Protein AF-A0A554JHT5-F1 (afdb_monomer)

Nearest PDB structures (foldseek):
  5zfr-assembly1_B-2  TM=7.987E-01  e=1.659E-04  Geobacter sulfurreducens PCA
  5tsg-assembly1_D-2  TM=7.997E-01  e=1.878E-04  Geobacter metallireducens GS-15
  5tsh-assembly1_E  TM=7.769E-01  e=4.751E-04  Geobacter metallireducens GS-15
  5tsh-assembly1_A  TM=7.627E-01  e=6.474E-04  Geobacter metallireducens GS-15
  5tsh-assembly1_B  TM=7.595E-01  e=1.062E-03  Geobacter metallireducens GS-15

Sequence (124 aa):
MLCAQCKIPVKERPALDFLAHELRTLPSSIPVPKMKDWTVFRARTDGCAACYQMGYKGRIGIFEIILVDDAIEALILRRPSELAVKKAAREQEQITMHEDGLLKIIAGTTDREELERVVGTFKK

Solvent-accessible surface area (backbone atoms only — not comparable to full-atom values): 7428 Å² total; per-residue (Å²): 47,44,19,90,89,51,50,38,77,64,80,58,64,79,83,45,50,62,56,70,60,60,61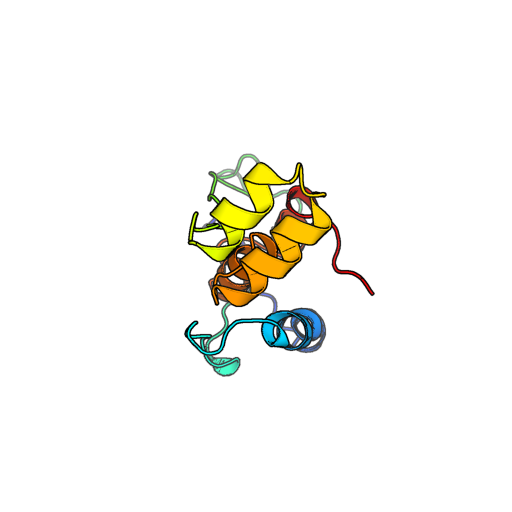,67,76,56,42,89,88,58,91,72,79,58,78,92,73,51,45,39,32,36,64,26,84,68,31,39,82,94,30,72,38,63,13,38,46,72,81,72,90,64,57,58,70,74,76,86,43,75,69,51,53,62,38,58,81,67,71,60,52,72,69,56,54,53,55,58,44,56,74,68,61,47,57,44,42,62,56,43,39,51,55,34,21,41,68,41,44,34,30,69,68,63,44,32,74,75,74,48,71,84,84,127

Radius of gyration: 17.08 Å; Cα contacts (8 Å, |Δi|>4): 153; chains: 1; bounding box: 42×25×49 Å

pLDDT: mean 90.2, std 8.04, range [43.75, 97.75]

Secondary structure (DSSP, 8-state):
-B-TTT-EE---GGGGHHHHHHGGGS-TTS-PPPGGG---EEPPTT--GGGTTSSB-S-----------HHHHHHHTT---HHHHHHHHHTTTPPPHHHHHHHHHHTTSS-HHHHHHHH-PPP-

Mean predicted aligned error: 4.71 Å

Foldseek 3Di:
DFDPVAWAWDPDVVVCVVLVVVLVLAQPPDDDPDPVQFTATAFDQLHDPVCNRPRDDDDDDQDWDQDCDPLVVVQVVVVHDPVSSVVVSSVVSTDDSLNSVSSCRSVHNHHDVVSCVPVNDDDD

Structure (mmCIF, N/CA/C/O backbone):
data_AF-A0A554JHT5-F1
#
_entry.id   AF-A0A554JHT5-F1
#
loop_
_atom_site.group_PDB
_atom_site.id
_atom_site.type_symbol
_atom_site.label_atom_id
_atom_site.label_alt_id
_atom_site.label_comp_id
_atom_site.label_asym_id
_atom_site.label_entity_id
_atom_site.label_seq_id
_atom_site.pdbx_PDB_ins_code
_atom_site.Cartn_x
_atom_site.Cartn_y
_atom_site.Cartn_z
_atom_site.occupancy
_atom_site.B_iso_or_equiv
_atom_site.auth_seq_id
_atom_site.auth_comp_id
_atom_site.auth_asym_id
_atom_site.auth_atom_id
_atom_site.pdbx_PDB_model_num
ATOM 1 N N . MET A 1 1 ? -2.625 2.222 -11.681 1.00 95.06 1 MET A N 1
ATOM 2 C CA . MET A 1 1 ? -1.572 1.176 -11.689 1.00 95.06 1 MET A CA 1
ATOM 3 C C . MET A 1 1 ? -0.458 1.600 -12.616 1.00 95.06 1 MET A C 1
ATOM 5 O O . MET A 1 1 ? -0.744 2.225 -13.635 1.00 95.06 1 MET A O 1
ATOM 9 N N . LEU A 1 2 ? 0.785 1.254 -12.290 1.00 97.25 2 LEU A N 1
ATOM 10 C CA . LEU A 1 2 ? 1.935 1.522 -13.152 1.00 97.25 2 LEU A CA 1
ATOM 11 C C . LEU A 1 2 ? 1.767 0.869 -14.526 1.00 97.25 2 LEU A C 1
ATOM 13 O O . LEU A 1 2 ? 1.268 -0.252 -14.646 1.00 97.25 2 LEU A O 1
ATOM 17 N N . CYS A 1 3 ? 2.205 1.557 -15.579 1.00 97.38 3 CYS A N 1
ATOM 18 C CA . CYS A 1 3 ? 2.184 0.991 -16.920 1.00 97.38 3 CYS A CA 1
ATOM 19 C C . CYS A 1 3 ? 3.151 -0.199 -17.024 1.00 97.38 3 CYS A C 1
ATOM 21 O O . CYS A 1 3 ? 4.362 -0.049 -16.858 1.00 97.38 3 CYS A O 1
ATOM 23 N N . ALA A 1 4 ? 2.628 -1.373 -17.384 1.00 96.19 4 ALA A N 1
ATOM 24 C CA . ALA A 1 4 ? 3.423 -2.593 -17.528 1.00 96.19 4 ALA A CA 1
ATOM 25 C C . ALA A 1 4 ? 4.535 -2.490 -18.591 1.00 96.19 4 ALA A C 1
ATOM 27 O O . ALA A 1 4 ? 5.533 -3.192 -18.483 1.00 96.19 4 ALA A O 1
ATOM 28 N N . GLN A 1 5 ? 4.380 -1.617 -19.595 1.00 96.88 5 GLN A N 1
ATOM 29 C CA . GLN A 1 5 ? 5.343 -1.475 -20.693 1.00 96.88 5 GLN A CA 1
A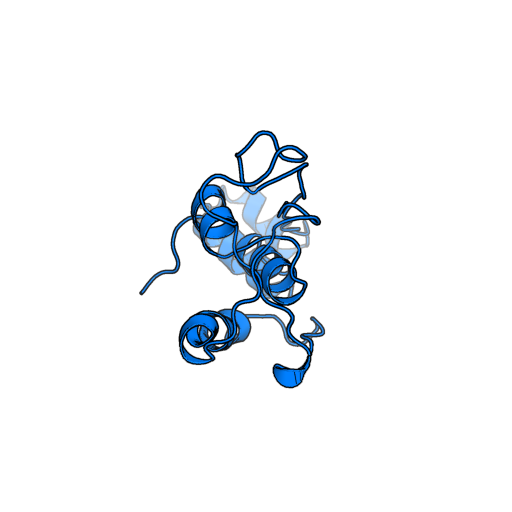TOM 30 C C . GLN A 1 5 ? 6.480 -0.491 -20.412 1.00 96.88 5 GLN A C 1
ATOM 32 O O . GLN A 1 5 ? 7.511 -0.561 -21.073 1.00 96.88 5 GLN A O 1
ATOM 37 N N . CYS A 1 6 ? 6.298 0.453 -19.484 1.00 97.06 6 CYS A N 1
ATOM 38 C CA . CYS A 1 6 ? 7.264 1.537 -19.303 1.00 97.06 6 CYS A CA 1
ATOM 39 C C . CYS A 1 6 ? 7.628 1.846 -17.850 1.00 97.06 6 CYS A C 1
ATOM 41 O O . CYS A 1 6 ? 8.369 2.798 -17.627 1.00 97.06 6 CYS A O 1
ATOM 43 N N . LYS A 1 7 ? 7.129 1.090 -16.865 1.00 96.94 7 LYS A N 1
ATOM 44 C CA . LYS A 1 7 ? 7.533 1.249 -15.461 1.00 96.94 7 LYS A CA 1
ATOM 45 C C . LYS A 1 7 ? 9.051 1.108 -15.295 1.00 96.94 7 LYS A C 1
ATOM 47 O O . LYS A 1 7 ? 9.669 0.247 -15.920 1.00 96.94 7 LYS A O 1
ATOM 52 N N . ILE A 1 8 ? 9.648 1.944 -14.449 1.00 95.81 8 ILE A N 1
ATOM 53 C CA . ILE A 1 8 ? 11.103 2.002 -14.248 1.00 95.81 8 ILE A CA 1
ATOM 54 C C . ILE A 1 8 ? 11.449 1.333 -12.916 1.00 95.81 8 ILE A C 1
ATOM 56 O O . ILE A 1 8 ? 10.882 1.730 -11.898 1.00 95.81 8 ILE A O 1
ATOM 60 N N . PRO A 1 9 ? 12.358 0.341 -12.882 1.00 94.31 9 PRO A N 1
ATOM 61 C CA . PRO A 1 9 ? 12.764 -0.290 -11.631 1.00 94.31 9 PRO A CA 1
ATOM 62 C C . PRO A 1 9 ? 13.559 0.689 -10.760 1.00 94.31 9 PRO A C 1
ATOM 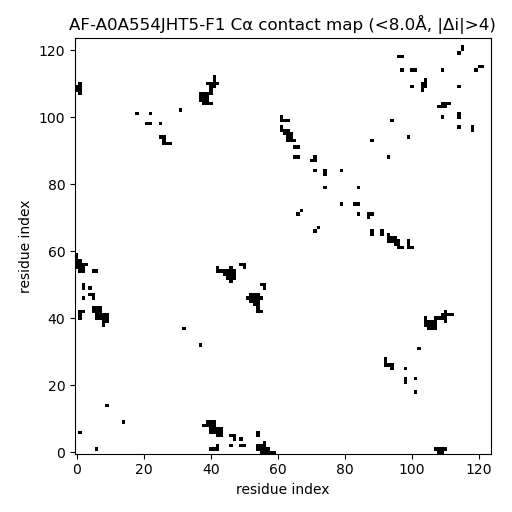64 O O . PRO A 1 9 ? 14.476 1.361 -11.243 1.00 94.31 9 PRO A O 1
ATOM 67 N N . VAL A 1 10 ? 13.238 0.740 -9.469 1.00 92.00 10 VAL A N 1
ATOM 68 C CA . VAL A 1 10 ? 13.994 1.522 -8.484 1.00 92.00 10 VAL A CA 1
ATOM 69 C C . VAL A 1 10 ? 15.140 0.660 -7.959 1.00 92.00 10 VAL A C 1
ATOM 71 O O . VAL A 1 10 ? 14.915 -0.329 -7.269 1.00 92.00 10 VAL A O 1
ATOM 74 N N . LYS A 1 11 ? 16.379 1.004 -8.334 1.00 81.00 11 LYS A N 1
ATOM 75 C CA . LYS A 1 11 ? 17.586 0.227 -7.983 1.00 81.00 11 LYS A CA 1
ATOM 76 C C . LYS A 1 11 ? 18.274 0.704 -6.704 1.00 81.00 11 LYS A C 1
ATOM 78 O O . LYS A 1 11 ? 19.011 -0.054 -6.078 1.00 81.00 11 LYS A O 1
ATOM 83 N N . GLU A 1 12 ? 18.081 1.966 -6.344 1.00 76.88 12 GLU A N 1
ATOM 84 C CA . GLU A 1 12 ? 18.765 2.588 -5.216 1.00 76.88 12 GLU A CA 1
ATOM 85 C C . GLU A 1 12 ? 18.092 2.188 -3.905 1.00 76.88 12 GLU A C 1
ATOM 87 O O . GLU A 1 12 ? 16.949 2.557 -3.650 1.00 76.88 12 GLU A O 1
ATOM 92 N N . ARG A 1 13 ? 18.817 1.445 -3.058 1.00 69.50 13 ARG A N 1
ATOM 93 C CA . ARG A 1 13 ? 18.317 1.022 -1.740 1.00 69.50 13 ARG A CA 1
ATOM 94 C C . ARG A 1 13 ? 17.893 2.192 -0.843 1.00 69.50 13 ARG A C 1
ATOM 96 O O . ARG A 1 13 ? 16.824 2.058 -0.261 1.00 69.50 13 ARG A O 1
ATOM 103 N N . PRO A 1 14 ? 18.611 3.336 -0.792 1.00 71.56 14 PRO A N 1
ATOM 104 C CA . PRO A 1 14 ? 18.175 4.476 0.018 1.00 71.56 14 PRO A CA 1
ATOM 105 C C . PRO A 1 14 ? 16.781 4.997 -0.355 1.00 71.56 14 PRO A C 1
ATOM 107 O O . PRO A 1 14 ? 16.021 5.450 0.494 1.00 71.56 14 PRO A O 1
ATOM 110 N N . ALA A 1 15 ? 16.394 4.875 -1.629 1.00 71.31 15 ALA A N 1
ATOM 111 C CA . ALA A 1 15 ? 15.065 5.270 -2.089 1.00 71.31 15 ALA A CA 1
ATOM 112 C C . ALA A 1 15 ? 13.945 4.345 -1.571 1.00 71.31 15 ALA A C 1
ATOM 114 O O . ALA A 1 15 ? 12.771 4.678 -1.720 1.00 71.31 15 ALA A O 1
ATOM 115 N N . LEU A 1 16 ? 14.292 3.203 -0.967 1.00 78.50 16 LEU A N 1
ATOM 116 C CA . LEU A 1 16 ? 13.375 2.216 -0.396 1.00 78.50 16 LEU A CA 1
ATOM 117 C C . LEU A 1 16 ? 13.351 2.238 1.139 1.00 78.50 16 LEU A C 1
ATOM 119 O O . LEU A 1 16 ? 12.535 1.535 1.730 1.00 78.50 16 LEU A O 1
ATOM 123 N N . ASP A 1 17 ? 14.194 3.046 1.792 1.00 79.88 17 ASP A N 1
ATOM 124 C CA . ASP A 1 17 ? 14.313 3.075 3.259 1.00 79.88 17 ASP A CA 1
ATOM 125 C C . ASP A 1 17 ? 12.983 3.423 3.947 1.00 79.88 17 ASP A C 1
ATOM 127 O O . ASP A 1 17 ? 12.682 2.910 5.027 1.00 79.88 17 ASP A O 1
ATOM 131 N N . PHE A 1 18 ? 12.141 4.228 3.286 1.00 82.06 18 PHE A N 1
ATOM 132 C CA . PHE A 1 18 ? 10.803 4.559 3.781 1.00 82.06 18 PHE A CA 1
ATOM 133 C C . PHE A 1 18 ? 9.928 3.308 3.956 1.00 82.06 18 PHE A C 1
ATOM 135 O O . PHE A 1 18 ? 9.222 3.196 4.951 1.00 82.06 18 PHE A O 1
ATOM 142 N N . LEU A 1 19 ? 10.025 2.322 3.056 1.00 85.25 19 LEU A N 1
ATOM 143 C CA . LEU A 1 19 ? 9.251 1.081 3.157 1.00 85.25 19 LEU A CA 1
ATOM 144 C C . LEU A 1 19 ? 9.638 0.307 4.417 1.00 85.25 19 LEU A C 1
ATOM 146 O O . LEU A 1 19 ? 8.773 -0.186 5.128 1.00 85.25 19 LEU A O 1
ATOM 150 N N . ALA A 1 20 ? 10.932 0.235 4.733 1.00 81.56 20 ALA A N 1
ATOM 151 C CA . ALA A 1 20 ? 11.407 -0.460 5.927 1.00 81.56 20 ALA A CA 1
ATOM 152 C C . ALA A 1 20 ? 11.004 0.241 7.236 1.00 81.56 20 ALA A C 1
ATOM 154 O O . ALA A 1 20 ? 10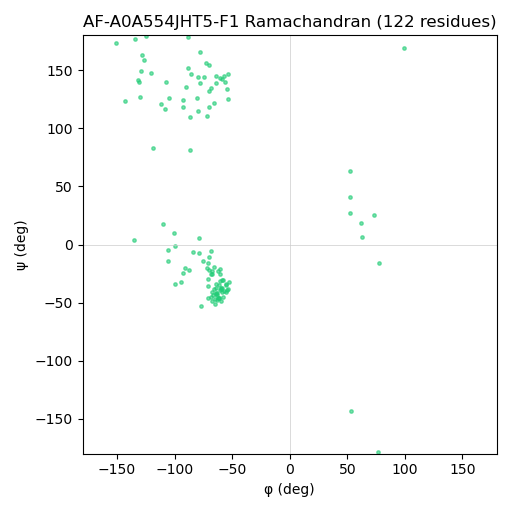.944 -0.409 8.282 1.00 81.56 20 ALA A O 1
ATOM 155 N N . HIS A 1 21 ? 10.764 1.554 7.201 1.00 83.38 21 HIS A N 1
ATOM 156 C CA . HIS A 1 21 ? 10.240 2.303 8.338 1.00 83.38 21 HIS A CA 1
ATOM 157 C C . HIS A 1 21 ? 8.738 2.067 8.514 1.00 83.38 21 HIS A C 1
ATOM 159 O O . HIS A 1 21 ? 8.300 1.653 9.584 1.00 83.38 21 HIS A O 1
ATOM 165 N N . GLU A 1 22 ? 7.974 2.270 7.445 1.00 83.75 22 GLU A N 1
ATOM 166 C CA . GLU A 1 22 ? 6.512 2.243 7.463 1.00 83.75 22 GLU A CA 1
ATOM 167 C C . GLU A 1 22 ? 5.949 0.829 7.652 1.00 83.75 22 GLU A C 1
ATOM 169 O O . GLU A 1 22 ? 4.980 0.635 8.376 1.00 83.75 22 GLU A O 1
ATOM 174 N N . LEU A 1 23 ? 6.591 -0.203 7.089 1.00 85.44 23 LEU A N 1
ATOM 175 C CA . LEU A 1 23 ? 6.141 -1.594 7.245 1.00 85.44 23 LEU A CA 1
ATOM 176 C C . LEU A 1 23 ? 6.296 -2.130 8.683 1.00 85.44 23 LEU A C 1
ATOM 178 O O . LEU A 1 23 ? 5.848 -3.238 8.961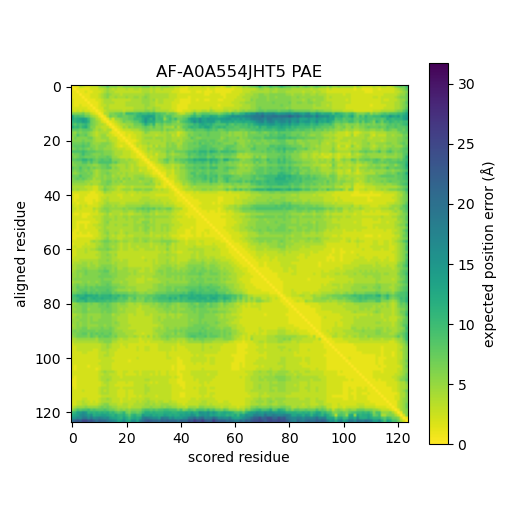 1.00 85.44 23 LEU A O 1
ATOM 182 N N . ARG A 1 24 ? 6.899 -1.374 9.613 1.00 82.62 24 ARG A N 1
ATOM 183 C CA . ARG A 1 24 ? 6.987 -1.755 11.037 1.00 82.62 24 ARG A CA 1
ATOM 184 C C . ARG A 1 24 ? 5.645 -1.682 11.756 1.00 82.62 24 ARG A C 1
ATOM 186 O O . ARG A 1 24 ? 5.509 -2.302 12.804 1.00 82.62 24 ARG A O 1
ATOM 193 N N . THR A 1 25 ? 4.691 -0.912 11.233 1.00 81.88 25 THR A N 1
ATOM 194 C CA . THR A 1 25 ? 3.359 -0.764 11.839 1.00 81.88 25 THR A CA 1
ATOM 195 C C . THR A 1 25 ? 2.402 -1.878 11.439 1.00 81.88 25 THR A C 1
ATOM 197 O O . THR A 1 25 ? 1.299 -1.946 11.977 1.00 81.88 25 THR A O 1
ATOM 200 N N . LEU A 1 26 ? 2.813 -2.750 10.511 1.00 86.38 26 LEU A N 1
ATOM 201 C CA . LEU A 1 26 ? 1.986 -3.856 10.059 1.00 86.38 26 LEU A CA 1
ATOM 202 C C . LEU A 1 26 ? 1.713 -4.857 11.193 1.00 86.38 26 LEU A C 1
ATOM 204 O O . LEU A 1 26 ? 2.634 -5.223 11.930 1.00 86.38 26 LEU A O 1
ATOM 208 N N . PRO A 1 27 ? 0.474 -5.367 11.287 1.00 85.31 27 PRO A N 1
ATOM 209 C CA . PRO A 1 27 ? 0.154 -6.502 12.141 1.00 85.31 27 PRO A CA 1
ATOM 210 C C . PRO A 1 27 ? 1.013 -7.726 11.800 1.00 85.31 27 PRO A C 1
ATOM 212 O O . PRO A 1 27 ? 1.308 -7.995 10.633 1.00 85.31 27 PRO A O 1
ATOM 215 N N . SER A 1 28 ? 1.377 -8.514 12.817 1.00 84.12 28 SER A N 1
ATOM 216 C CA . SER A 1 28 ? 2.239 -9.701 12.649 1.00 84.12 28 SER A CA 1
ATOM 217 C C . SER A 1 28 ? 1.587 -10.813 11.817 1.00 84.12 28 SER A C 1
ATOM 219 O O . SER A 1 28 ? 2.279 -11.684 11.293 1.00 84.12 28 SER A O 1
ATOM 221 N N . SER A 1 29 ? 0.260 -10.782 11.688 1.00 85.00 29 SER A N 1
ATOM 222 C CA . SER A 1 29 ? -0.543 -11.713 10.892 1.00 85.00 29 SER A CA 1
ATOM 223 C C . SER A 1 29 ? -0.373 -11.529 9.378 1.00 85.00 29 SER A C 1
ATOM 225 O O . SER A 1 29 ? -0.722 -12.425 8.607 1.00 85.00 29 SER A O 1
ATOM 227 N N . ILE A 1 30 ? 0.182 -10.398 8.933 1.00 86.38 30 ILE A N 1
ATOM 228 C CA . ILE A 1 30 ? 0.305 -10.060 7.516 1.00 86.38 30 ILE A CA 1
ATOM 229 C C . ILE A 1 30 ? 1.667 -10.518 6.979 1.00 86.38 30 ILE A C 1
ATOM 231 O O . ILE A 1 30 ? 2.708 -10.028 7.423 1.00 86.38 30 ILE A O 1
ATOM 235 N N . PRO A 1 31 ? 1.706 -11.431 5.990 1.00 84.56 31 PRO A N 1
ATOM 236 C CA . PRO A 1 31 ? 2.962 -11.890 5.422 1.00 84.56 31 PRO A CA 1
ATOM 237 C C . PRO A 1 31 ? 3.588 -10.793 4.557 1.00 84.56 31 PRO A C 1
ATOM 239 O O . PRO A 1 31 ? 3.120 -10.494 3.458 1.00 84.56 31 PRO A O 1
ATOM 242 N N . VAL A 1 32 ? 4.694 -10.225 5.031 1.00 85.62 32 VAL A N 1
ATOM 243 C CA . VAL A 1 32 ? 5.504 -9.286 4.248 1.00 85.62 32 VAL A CA 1
ATOM 244 C C . VAL A 1 32 ? 6.610 -10.060 3.522 1.00 85.62 32 VAL A C 1
ATOM 246 O O . VAL A 1 32 ? 7.396 -10.756 4.175 1.00 85.62 32 VAL A O 1
ATOM 249 N N . PRO A 1 33 ? 6.721 -9.954 2.183 1.00 83.19 33 PRO A N 1
ATOM 250 C CA . PRO A 1 33 ? 7.844 -10.519 1.444 1.00 83.19 33 PRO A CA 1
ATOM 251 C C . PRO A 1 33 ? 9.180 -10.032 2.010 1.00 83.19 33 PRO A C 1
ATOM 253 O O . PRO A 1 33 ? 9.298 -8.887 2.451 1.00 83.19 33 PRO A O 1
ATOM 256 N N . LYS A 1 34 ? 10.220 -10.870 1.971 1.00 84.38 34 LYS A N 1
ATOM 257 C CA . LYS A 1 34 ? 11.550 -10.438 2.419 1.00 84.38 34 LYS A CA 1
ATOM 258 C C . LYS A 1 34 ? 12.045 -9.323 1.500 1.00 84.38 34 LYS A C 1
ATOM 260 O O . LYS A 1 34 ? 11.829 -9.376 0.297 1.00 84.38 34 LYS A O 1
ATOM 265 N N . MET A 1 35 ? 12.784 -8.359 2.051 1.00 79.31 35 MET A N 1
ATOM 266 C CA . MET A 1 35 ? 13.262 -7.181 1.306 1.00 79.31 35 MET A CA 1
ATOM 267 C C . MET A 1 35 ? 14.022 -7.524 0.014 1.00 79.31 35 MET A C 1
ATOM 269 O O . MET A 1 35 ? 13.937 -6.801 -0.972 1.00 79.31 35 MET A O 1
ATOM 273 N N . LYS A 1 36 ? 14.738 -8.654 -0.003 1.00 82.06 36 LYS A N 1
ATOM 274 C CA . LYS A 1 36 ? 15.439 -9.162 -1.194 1.00 82.06 36 LYS A CA 1
ATOM 275 C C . LYS A 1 36 ? 14.514 -9.507 -2.372 1.00 82.06 36 LYS A C 1
ATOM 277 O O . LYS A 1 36 ? 14.983 -9.543 -3.502 1.00 82.06 36 LYS A O 1
ATOM 282 N N . ASP A 1 37 ? 13.241 -9.770 -2.094 1.00 84.88 37 ASP A N 1
ATOM 283 C CA . ASP A 1 37 ? 12.230 -10.198 -3.059 1.00 84.88 37 ASP A CA 1
ATOM 284 C C . ASP A 1 37 ? 11.342 -9.014 -3.501 1.00 84.88 37 ASP A C 1
ATOM 286 O O . ASP A 1 37 ? 10.442 -9.173 -4.326 1.00 84.88 37 ASP A O 1
ATOM 290 N N . TRP A 1 38 ? 11.571 -7.809 -2.961 1.00 88.62 38 TRP A N 1
ATOM 291 C CA . TRP A 1 38 ? 10.799 -6.620 -3.317 1.00 88.62 38 TRP A CA 1
ATOM 292 C C . TRP A 1 38 ? 11.116 -6.171 -4.737 1.00 88.62 38 TRP A C 1
ATOM 294 O O . TRP A 1 38 ? 12.276 -6.001 -5.112 1.00 88.62 38 TRP A O 1
ATOM 304 N N . THR A 1 39 ? 10.067 -5.912 -5.515 1.00 86.81 39 THR A N 1
ATOM 305 C CA . THR A 1 39 ? 10.199 -5.415 -6.884 1.00 86.81 39 THR A CA 1
ATOM 306 C C . THR A 1 39 ? 9.523 -4.055 -6.993 1.00 86.81 39 THR A C 1
ATOM 308 O O . THR A 1 39 ? 8.370 -3.941 -7.400 1.00 86.81 39 THR A O 1
ATOM 311 N N . VAL A 1 40 ? 10.252 -3.010 -6.605 1.00 93.50 40 VAL A N 1
ATOM 312 C CA . VAL A 1 40 ? 9.727 -1.641 -6.561 1.00 93.50 40 VAL A CA 1
ATOM 313 C C . VAL A 1 40 ? 9.967 -0.934 -7.889 1.00 93.50 40 VAL A C 1
ATOM 315 O O . VAL A 1 40 ? 11.057 -0.978 -8.466 1.00 93.50 40 VAL A O 1
ATOM 318 N N . PHE A 1 41 ? 8.936 -0.248 -8.365 1.00 95.44 41 PHE A N 1
ATOM 319 C CA . PHE A 1 41 ? 8.976 0.531 -9.592 1.00 95.44 41 PHE A CA 1
ATOM 320 C C . PHE A 1 41 ? 8.466 1.945 -9.339 1.00 95.44 41 PHE A C 1
ATOM 322 O O . PHE A 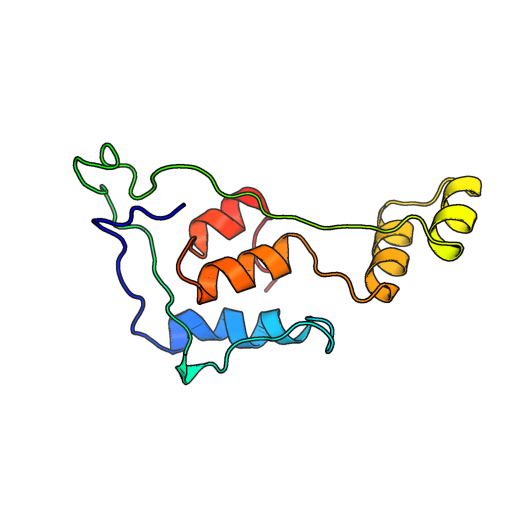1 41 ? 7.781 2.207 -8.354 1.00 95.44 41 PHE A O 1
ATOM 329 N N . ARG A 1 42 ? 8.781 2.836 -10.273 1.00 95.56 42 ARG A N 1
ATOM 330 C CA . ARG A 1 42 ? 8.201 4.172 -10.385 1.00 95.56 42 ARG A CA 1
ATOM 331 C C . ARG A 1 42 ? 7.637 4.396 -11.779 1.00 95.56 42 ARG A C 1
ATOM 333 O O . ARG A 1 42 ? 8.058 3.733 -12.741 1.00 95.56 42 ARG A O 1
ATOM 340 N N . ALA A 1 43 ? 6.721 5.344 -11.903 1.00 96.69 43 ALA A N 1
ATOM 341 C CA . ALA A 1 43 ? 6.252 5.796 -13.197 1.00 96.69 43 ALA A CA 1
ATOM 342 C C . ALA A 1 43 ? 7.408 6.384 -14.024 1.00 96.69 43 ALA A C 1
ATOM 344 O O . ALA A 1 43 ? 8.339 7.021 -13.517 1.00 96.69 43 ALA A O 1
ATOM 345 N N . ARG A 1 44 ? 7.360 6.135 -15.334 1.00 96.75 44 ARG A N 1
ATOM 346 C CA . ARG A 1 44 ? 8.228 6.813 -16.296 1.00 96.75 44 ARG A CA 1
ATOM 347 C C . ARG A 1 44 ? 7.642 8.186 -16.594 1.00 96.75 44 ARG A C 1
ATOM 349 O O . ARG A 1 44 ? 6.494 8.260 -17.025 1.00 96.75 44 ARG A O 1
ATOM 356 N N . THR A 1 45 ? 8.456 9.225 -16.434 1.00 94.62 45 THR A N 1
ATOM 357 C CA . THR A 1 45 ? 8.155 10.585 -16.898 1.00 94.62 45 THR A CA 1
ATOM 358 C C . THR A 1 45 ? 7.817 10.557 -18.388 1.00 94.62 45 THR A C 1
ATOM 360 O O . THR A 1 45 ? 8.494 9.869 -19.154 1.00 94.62 45 THR A O 1
ATOM 363 N N . ASP A 1 46 ? 6.737 11.238 -18.766 1.00 95.25 46 ASP A N 1
ATOM 364 C CA . ASP A 1 46 ? 6.149 11.248 -20.114 1.00 95.25 46 ASP A CA 1
ATOM 365 C C . ASP A 1 46 ? 5.633 9.893 -20.618 1.00 95.25 46 ASP A C 1
ATOM 367 O O . ASP A 1 46 ? 5.224 9.789 -21.763 1.00 95.25 46 ASP A O 1
ATOM 371 N N . GLY A 1 47 ? 5.625 8.838 -19.798 1.00 96.31 47 GLY A N 1
ATOM 372 C CA . GLY A 1 47 ? 5.024 7.546 -20.126 1.00 96.31 47 GLY A CA 1
ATOM 373 C C . GLY A 1 47 ? 5.489 6.895 -21.441 1.00 96.31 47 GLY A C 1
ATOM 374 O O . GLY A 1 47 ? 6.672 6.859 -21.785 1.00 96.31 47 GLY A O 1
ATOM 375 N N . CYS A 1 48 ? 4.545 6.235 -22.116 1.00 97.69 48 CYS A N 1
ATOM 376 C CA . CYS A 1 48 ? 4.701 5.644 -23.444 1.00 97.69 48 CYS A CA 1
ATOM 377 C C . CYS A 1 48 ? 3.350 5.641 -24.182 1.00 97.69 48 CYS A C 1
ATOM 379 O O . CYS A 1 48 ? 2.301 5.899 -23.583 1.00 97.69 48 CYS A O 1
ATOM 381 N N . ALA A 1 49 ? 3.346 5.259 -25.462 1.00 97.75 49 ALA A N 1
ATOM 382 C CA . ALA A 1 49 ? 2.129 5.205 -26.278 1.00 97.75 49 ALA A CA 1
ATOM 383 C C . ALA A 1 49 ? 1.011 4.344 -25.657 1.00 97.75 49 ALA A C 1
ATOM 385 O O . ALA A 1 49 ? -0.154 4.730 -25.679 1.00 97.75 49 ALA A O 1
ATOM 386 N N . ALA A 1 50 ? 1.341 3.207 -25.035 1.00 97.19 50 ALA A N 1
ATOM 387 C CA . ALA A 1 50 ? 0.324 2.318 -24.473 1.00 97.19 50 ALA A CA 1
ATOM 388 C C . ALA A 1 50 ? -0.367 2.853 -23.217 1.00 97.19 50 ALA A C 1
ATOM 390 O O . ALA A 1 50 ? -1.444 2.354 -22.877 1.00 97.19 50 ALA A O 1
ATOM 391 N N . CYS A 1 51 ? 0.245 3.815 -22.524 1.00 97.31 51 CYS A N 1
ATOM 392 C CA . CYS A 1 51 ? -0.353 4.526 -21.398 1.00 97.31 51 CYS A CA 1
ATOM 393 C C . CYS A 1 51 ? -0.675 5.986 -21.728 1.00 97.31 51 CYS A C 1
ATOM 395 O O . CYS A 1 51 ? -0.861 6.771 -20.806 1.00 97.31 51 CYS A O 1
ATOM 397 N N . TYR A 1 52 ? -0.734 6.355 -23.013 1.00 97.06 52 TYR A N 1
ATOM 398 C CA . TYR A 1 52 ? -1.048 7.717 -23.458 1.00 97.06 52 TYR A CA 1
ATOM 399 C C . TYR A 1 52 ? -0.160 8.781 -22.799 1.00 97.06 52 TYR A C 1
ATOM 401 O O . TYR A 1 52 ? -0.638 9.832 -22.394 1.00 97.06 52 TYR A O 1
ATOM 409 N N . GLN A 1 53 ? 1.134 8.477 -22.663 1.00 97.06 53 GLN A N 1
ATOM 410 C CA . GLN A 1 53 ? 2.129 9.348 -22.029 1.00 97.06 53 GLN A CA 1
ATOM 411 C C . GLN A 1 53 ? 1.870 9.675 -20.543 1.00 97.06 53 GLN A C 1
ATOM 413 O O . GLN A 1 53 ? 2.460 10.597 -19.995 1.00 97.06 53 GLN A O 1
ATOM 418 N N . MET A 1 54 ? 1.039 8.883 -19.851 1.00 95.75 54 MET A N 1
ATOM 419 C CA . MET A 1 54 ? 0.699 9.120 -18.438 1.00 95.75 54 MET A CA 1
ATOM 420 C C . MET A 1 54 ? 1.630 8.412 -17.445 1.00 95.75 54 MET A C 1
ATOM 422 O O . MET A 1 54 ? 1.609 8.712 -16.260 1.00 95.75 54 MET A O 1
ATOM 426 N N . GLY A 1 55 ? 2.361 7.376 -17.871 1.00 96.62 55 GLY A N 1
ATOM 427 C CA . GLY A 1 55 ? 3.143 6.507 -16.970 1.00 96.62 55 GLY A CA 1
ATOM 428 C C . GLY A 1 55 ? 2.310 5.470 -16.192 1.00 96.62 55 GLY A C 1
ATOM 429 O O . GLY A 1 55 ? 2.849 4.451 -15.753 1.00 96.62 55 GLY A O 1
ATOM 430 N N . TYR A 1 56 ? 0.986 5.644 -16.139 1.00 97.06 56 TYR A N 1
ATOM 431 C CA . TYR A 1 56 ? 0.023 4.751 -15.488 1.00 97.06 56 TYR A CA 1
ATOM 432 C C . TYR A 1 56 ? -1.013 4.209 -16.480 1.00 97.06 56 TYR A C 1
ATOM 434 O O . TYR A 1 56 ? -1.406 4.889 -17.425 1.00 97.06 56 TYR A O 1
ATOM 442 N N . LYS A 1 57 ? -1.489 2.978 -16.268 1.00 96.81 57 LYS A N 1
ATOM 443 C CA . LYS A 1 57 ? -2.578 2.379 -17.053 1.00 96.81 57 LYS A CA 1
ATOM 444 C C . LYS A 1 57 ? -3.472 1.521 -16.166 1.00 96.81 57 LYS A C 1
ATOM 446 O O . LYS A 1 57 ? -3.007 0.581 -15.530 1.00 96.81 57 LYS A O 1
ATOM 451 N N . GLY A 1 58 ? -4.768 1.824 -16.155 1.00 94.94 58 GLY A N 1
ATOM 452 C CA . GLY A 1 58 ? -5.745 1.132 -15.313 1.00 94.94 58 GLY A CA 1
ATOM 453 C C . GLY A 1 58 ? -5.702 1.565 -13.845 1.00 94.94 58 GLY A C 1
ATOM 454 O O . GLY A 1 58 ? -4.936 2.445 -13.444 1.00 94.94 58 GLY A O 1
ATOM 455 N N . ARG A 1 59 ? -6.548 0.935 -13.028 1.00 94.75 59 ARG A N 1
ATOM 456 C CA . ARG A 1 59 ? -6.776 1.277 -11.617 1.00 94.75 59 ARG A CA 1
ATOM 457 C C . ARG A 1 59 ? -6.649 0.031 -10.748 1.00 94.75 59 ARG A C 1
ATOM 459 O O . ARG A 1 59 ? -6.949 -1.064 -11.210 1.00 94.75 59 ARG A O 1
ATOM 466 N N . ILE A 1 60 ? -6.209 0.226 -9.514 1.00 94.94 60 ILE A N 1
ATOM 467 C CA . ILE A 1 60 ? -6.173 -0.787 -8.460 1.00 94.94 60 ILE A CA 1
ATOM 468 C C . ILE A 1 60 ? -6.803 -0.163 -7.222 1.00 94.94 60 ILE A C 1
ATOM 470 O O . ILE A 1 60 ? -6.602 1.025 -6.977 1.00 94.94 60 ILE A O 1
ATOM 474 N N . GLY A 1 61 ? -7.607 -0.934 -6.496 1.00 95.00 61 GLY A N 1
ATOM 475 C CA . GLY A 1 61 ? -8.153 -0.489 -5.219 1.00 95.00 61 GLY A CA 1
ATOM 476 C C . GLY A 1 61 ? -7.114 -0.644 -4.119 1.00 95.00 61 GLY A C 1
ATOM 477 O O . GLY A 1 61 ? -6.346 -1.606 -4.134 1.00 95.00 61 GLY A O 1
ATOM 478 N N . ILE A 1 62 ? -7.106 0.289 -3.178 1.00 94.88 62 ILE A N 1
ATOM 479 C CA . ILE A 1 62 ? -6.515 0.104 -1.855 1.00 94.88 62 ILE A CA 1
ATOM 480 C C . ILE A 1 62 ? -7.653 -0.007 -0.851 1.00 94.88 62 ILE A C 1
ATOM 482 O O . ILE A 1 62 ? -8.671 0.669 -1.007 1.00 94.88 62 ILE A O 1
ATOM 486 N N . PHE A 1 63 ? -7.514 -0.901 0.114 1.00 93.88 63 PHE A N 1
ATOM 487 C CA . PHE A 1 63 ? -8.607 -1.292 0.985 1.00 93.88 63 PHE A CA 1
ATOM 488 C C . PHE A 1 63 ? -8.169 -1.257 2.440 1.00 93.88 63 PHE A C 1
ATOM 490 O O . PHE A 1 63 ? -7.062 -1.652 2.791 1.00 93.88 63 PHE A O 1
ATOM 497 N N . GLU A 1 64 ? -9.090 -0.803 3.273 1.00 92.81 64 GLU A N 1
ATOM 498 C CA . GLU A 1 64 ? -9.036 -0.896 4.722 1.00 92.81 64 GLU A CA 1
ATOM 499 C C . GLU A 1 64 ? -10.371 -1.466 5.158 1.00 92.81 64 GLU A C 1
ATOM 501 O O . GLU A 1 64 ? -11.427 -0.982 4.741 1.00 92.81 64 GLU A O 1
ATOM 506 N N . ILE A 1 65 ? -10.316 -2.541 5.932 1.00 93.00 65 ILE A N 1
ATOM 507 C CA . ILE A 1 65 ? -11.501 -3.245 6.399 1.00 93.00 65 ILE A CA 1
ATOM 508 C C . ILE A 1 65 ? -11.571 -3.024 7.899 1.00 93.00 65 ILE A C 1
ATOM 510 O O . ILE A 1 65 ? -10.651 -3.386 8.623 1.00 93.00 65 ILE A O 1
ATOM 514 N N . ILE A 1 66 ? -12.671 -2.427 8.345 1.00 93.81 66 ILE A N 1
ATOM 515 C CA . ILE A 1 66 ? -12.992 -2.284 9.761 1.00 93.81 66 ILE A CA 1
ATOM 516 C C . ILE A 1 66 ? -14.142 -3.240 10.033 1.00 93.81 66 ILE A C 1
ATOM 518 O O . ILE A 1 66 ? -15.221 -3.102 9.451 1.00 93.81 66 ILE A O 1
ATOM 522 N N . LEU A 1 67 ? -13.895 -4.231 10.881 1.00 93.81 67 LEU A N 1
ATOM 523 C CA . LEU A 1 67 ? -14.926 -5.167 11.300 1.00 93.81 67 LEU A CA 1
ATOM 524 C C . LEU A 1 67 ? -15.801 -4.489 12.354 1.00 93.81 67 LEU A C 1
ATOM 526 O O . LEU A 1 67 ? -15.307 -3.776 13.226 1.00 93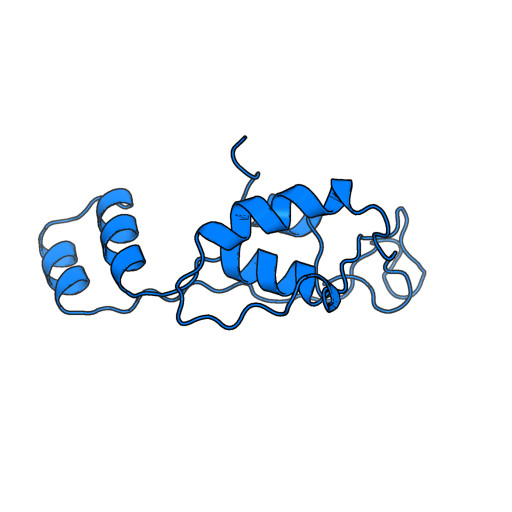.81 67 LEU A O 1
ATOM 530 N N . VAL A 1 68 ? -17.111 -4.695 12.279 1.00 93.94 68 VAL A N 1
ATOM 531 C CA . VAL A 1 68 ? -18.027 -4.254 13.337 1.00 93.94 68 VAL A CA 1
ATOM 532 C C . VAL A 1 68 ? -18.076 -5.373 14.373 1.00 93.94 68 VAL A C 1
ATOM 534 O O . VAL A 1 68 ? -18.939 -6.243 14.311 1.00 93.94 68 VAL A O 1
ATOM 537 N N . ASP A 1 69 ? -17.073 -5.400 15.244 1.00 94.56 69 ASP A N 1
ATOM 538 C CA . ASP A 1 69 ? -17.009 -6.284 16.410 1.00 94.56 69 ASP A CA 1
ATOM 539 C C . ASP A 1 69 ? -17.683 -5.638 17.635 1.00 94.56 69 ASP A C 1
ATOM 541 O O . ASP A 1 69 ? -18.136 -4.490 17.582 1.00 94.56 69 ASP A O 1
ATOM 545 N N . ASP A 1 70 ? -17.715 -6.361 18.757 1.00 94.62 70 ASP A N 1
ATOM 546 C CA . ASP A 1 70 ? -18.318 -5.896 20.012 1.00 94.62 70 ASP A CA 1
ATOM 547 C C . ASP A 1 70 ? -17.731 -4.551 20.492 1.00 94.62 70 ASP A C 1
ATOM 549 O O . ASP A 1 70 ? -18.437 -3.717 21.068 1.00 94.62 70 ASP A O 1
ATOM 553 N N . ALA A 1 71 ? -16.435 -4.309 20.249 1.00 93.31 71 ALA A N 1
ATOM 554 C CA . ALA A 1 71 ? -15.760 -3.079 20.654 1.00 93.31 71 ALA A CA 1
ATOM 555 C C . ALA A 1 71 ? -16.230 -1.879 19.818 1.00 93.31 71 ALA A C 1
ATOM 557 O O . ALA A 1 71 ? -16.554 -0.818 20.365 1.00 93.31 71 ALA A O 1
ATOM 558 N N . ILE A 1 72 ? -16.309 -2.045 18.496 1.00 94.94 72 ILE A N 1
ATOM 559 C CA . ILE A 1 72 ? -16.826 -1.028 17.579 1.00 94.94 72 ILE A CA 1
ATOM 560 C C . ILE A 1 72 ? -18.327 -0.805 17.797 1.00 94.94 72 ILE A C 1
ATOM 562 O O . ILE A 1 72 ? -18.763 0.348 17.829 1.00 94.94 72 ILE A O 1
ATOM 566 N N . GLU A 1 73 ? -19.118 -1.858 18.014 1.00 94.81 73 GLU A N 1
ATOM 567 C CA . GLU A 1 73 ? -20.554 -1.750 18.300 1.00 94.81 73 GLU A CA 1
ATOM 568 C C . GLU A 1 73 ? -20.811 -0.919 19.566 1.00 94.81 73 GLU A C 1
ATOM 570 O O . GLU A 1 73 ? -21.575 0.054 19.542 1.00 94.81 73 GLU A O 1
ATOM 575 N N . ALA A 1 74 ? -20.096 -1.219 20.656 1.00 93.88 74 ALA A N 1
ATOM 576 C CA . ALA A 1 74 ? -20.189 -0.460 21.899 1.00 93.88 74 ALA A CA 1
ATOM 577 C C . ALA A 1 74 ? -19.778 1.013 21.725 1.00 93.88 74 ALA A C 1
ATOM 579 O O . ALA A 1 74 ? -20.352 1.903 22.367 1.00 93.88 74 ALA A O 1
ATOM 580 N N . LEU A 1 75 ? -18.796 1.289 20.858 1.00 94.69 75 LEU A N 1
ATOM 581 C CA . LEU A 1 75 ? -18.376 2.649 20.529 1.00 94.69 75 LEU A CA 1
ATOM 582 C C . LEU A 1 75 ? -19.447 3.412 19.752 1.00 94.69 75 LEU A C 1
ATOM 584 O O . LEU A 1 75 ? -19.716 4.560 20.107 1.00 94.69 75 LEU A O 1
ATOM 588 N N . ILE A 1 76 ? -20.074 2.801 18.742 1.00 93.81 76 ILE A N 1
ATOM 589 C CA . ILE A 1 76 ? -21.087 3.438 17.881 1.00 93.81 76 ILE A CA 1
ATOM 590 C C . ILE A 1 76 ? -22.233 4.029 18.714 1.00 93.81 76 ILE A C 1
ATOM 592 O O . ILE A 1 76 ? -22.645 5.169 18.479 1.00 93.81 76 ILE A O 1
ATOM 596 N N . LEU A 1 77 ? -22.684 3.313 19.750 1.00 94.56 77 LEU A N 1
ATOM 597 C CA . LEU A 1 77 ? -23.756 3.761 20.651 1.00 94.56 77 LEU A CA 1
ATOM 598 C C . LEU A 1 77 ? -23.429 5.067 21.398 1.00 94.56 77 LEU A C 1
ATOM 600 O O . LEU A 1 77 ? -24.333 5.770 21.850 1.00 94.56 77 LEU A O 1
ATOM 604 N N . ARG A 1 78 ? -22.144 5.418 21.521 1.00 94.44 78 ARG A N 1
ATOM 605 C CA . ARG A 1 78 ? -21.656 6.574 22.289 1.00 94.44 78 ARG A CA 1
ATOM 606 C C . ARG A 1 78 ? -21.312 7.791 21.429 1.00 94.44 78 ARG A C 1
ATOM 608 O O . ARG A 1 78 ? -20.737 8.737 21.957 1.00 94.44 78 ARG A O 1
ATOM 615 N N . ARG A 1 79 ? -21.660 7.790 20.133 1.00 91.44 79 ARG A N 1
ATOM 616 C CA . ARG A 1 79 ? -21.290 8.845 19.160 1.00 91.44 79 ARG A CA 1
ATOM 617 C C . ARG A 1 79 ? -19.773 9.113 19.178 1.00 91.44 79 ARG A C 1
ATOM 619 O O . ARG A 1 79 ? -19.337 10.198 19.570 1.00 91.44 79 ARG A O 1
ATOM 626 N N . PRO A 1 80 ? -18.962 8.109 18.812 1.00 92.94 80 PRO A N 1
ATOM 627 C CA . PRO A 1 80 ? -17.521 8.172 18.971 1.00 92.94 80 PRO A CA 1
ATOM 628 C C . PRO A 1 80 ? -16.921 9.188 17.994 1.00 92.94 80 PRO A C 1
ATOM 630 O O . PRO A 1 80 ? -17.466 9.449 16.921 1.00 92.94 80 PRO A O 1
ATOM 633 N N . SER A 1 81 ? -15.764 9.746 18.346 1.00 95.25 81 SER A N 1
ATOM 634 C CA . SER A 1 81 ? -14.961 10.490 17.378 1.00 95.25 81 SER A CA 1
ATOM 635 C C . SER A 1 81 ? -14.307 9.531 16.381 1.00 95.25 81 SER A C 1
ATOM 637 O O . SER A 1 81 ? -14.047 8.369 16.698 1.00 95.25 81 SER A O 1
ATOM 639 N N . GLU A 1 82 ? -13.957 10.032 15.196 1.00 91.75 82 GLU A N 1
ATOM 640 C CA . GLU A 1 82 ? -13.201 9.263 14.196 1.00 91.75 82 GLU A CA 1
ATOM 641 C C . GLU A 1 82 ? -11.906 8.678 14.785 1.00 91.75 82 GLU A C 1
ATOM 643 O O . GLU A 1 82 ? -11.552 7.532 14.520 1.00 91.75 82 GLU A O 1
ATOM 648 N N . LEU A 1 83 ? -11.219 9.438 15.647 1.00 92.31 83 LEU A N 1
ATOM 649 C CA . LEU A 1 83 ? -10.003 8.981 16.317 1.00 92.31 83 LEU A CA 1
ATOM 650 C C . LEU A 1 83 ? -10.264 7.792 17.252 1.00 92.31 83 LEU A C 1
ATOM 652 O O . LEU A 1 83 ? -9.423 6.900 17.338 1.00 92.31 83 LEU A O 1
ATOM 656 N N . ALA A 1 84 ? -11.400 7.775 17.954 1.00 93.19 84 ALA A N 1
ATOM 657 C CA . ALA A 1 84 ? -11.766 6.660 18.823 1.00 93.19 84 ALA A CA 1
ATOM 658 C C . ALA A 1 84 ? -12.034 5.388 18.005 1.00 93.19 84 ALA A C 1
ATOM 660 O O . ALA A 1 84 ? -11.512 4.330 18.348 1.00 93.19 84 ALA A O 1
ATOM 661 N N . VAL A 1 85 ? -12.757 5.512 16.885 1.00 93.25 85 VAL A N 1
ATOM 662 C CA . VAL A 1 85 ? -13.010 4.394 15.960 1.00 93.25 85 VAL A CA 1
ATOM 663 C C . VAL A 1 85 ? -11.704 3.873 15.365 1.00 93.25 85 VAL A C 1
ATOM 665 O O . VAL A 1 85 ? -11.463 2.674 15.402 1.00 93.25 85 VAL A O 1
ATOM 668 N N . LYS A 1 86 ? -10.813 4.758 14.894 1.00 90.50 86 LYS A N 1
ATOM 669 C CA . LYS A 1 86 ? -9.501 4.359 14.356 1.00 90.50 86 LYS A CA 1
ATOM 670 C C . LYS A 1 86 ? -8.652 3.606 15.374 1.00 90.50 86 LYS A C 1
ATOM 672 O O . LYS A 1 86 ? -7.991 2.643 15.008 1.00 90.50 86 LYS A O 1
ATOM 677 N N . LYS A 1 87 ? -8.650 4.038 16.639 1.00 91.00 87 LYS A N 1
ATOM 678 C CA . LYS A 1 87 ? -7.904 3.346 17.698 1.00 91.00 87 LYS A CA 1
ATOM 679 C C . LYS A 1 87 ? -8.432 1.933 17.926 1.00 91.00 87 LYS A C 1
ATOM 681 O O . LYS A 1 87 ? -7.630 1.012 17.916 1.00 91.00 87 LYS A O 1
ATOM 686 N N . ALA A 1 88 ? -9.747 1.769 18.054 1.00 92.38 88 ALA A N 1
ATOM 687 C CA . ALA A 1 88 ? -10.352 0.448 18.213 1.00 92.38 88 ALA A CA 1
ATOM 688 C C . ALA A 1 88 ? -10.129 -0.441 16.977 1.00 92.38 88 ALA A C 1
ATOM 690 O O . ALA A 1 88 ? -9.721 -1.587 17.108 1.00 92.38 88 ALA A O 1
ATOM 691 N N . ALA A 1 89 ? -10.281 0.107 15.768 1.00 91.81 89 ALA A N 1
ATOM 692 C CA . ALA A 1 89 ? -10.031 -0.624 14.526 1.00 91.81 89 ALA A CA 1
ATOM 693 C C . ALA A 1 89 ? -8.578 -1.123 14.406 1.00 91.81 89 ALA A C 1
ATOM 695 O O . ALA A 1 89 ? -8.332 -2.180 13.830 1.00 91.81 89 ALA A O 1
ATOM 696 N N . ARG A 1 90 ? -7.600 -0.403 14.976 1.00 88.88 90 ARG A N 1
ATOM 697 C CA . ARG A 1 90 ? -6.202 -0.859 14.993 1.00 88.88 90 ARG A CA 1
ATOM 698 C C . ARG A 1 90 ? -5.961 -2.098 15.848 1.00 88.88 90 ARG A C 1
ATOM 700 O O . ARG A 1 90 ? -5.000 -2.812 15.579 1.00 88.88 90 ARG A O 1
ATOM 707 N N . GLU A 1 91 ? -6.818 -2.376 16.822 1.00 89.69 91 GLU A N 1
ATOM 708 C CA . GLU A 1 91 ? -6.718 -3.579 17.654 1.00 89.69 91 GLU A CA 1
ATOM 709 C C . GLU A 1 91 ? -7.189 -4.844 16.912 1.00 89.69 91 GLU A C 1
ATOM 711 O O . GLU A 1 91 ? -6.854 -5.950 17.320 1.00 89.69 91 GLU A O 1
ATOM 716 N N . GLN A 1 92 ? -7.882 -4.701 15.774 1.00 89.12 92 GLN A N 1
ATOM 717 C CA . GLN A 1 92 ? -8.426 -5.811 14.973 1.00 89.12 92 GLN A CA 1
ATOM 718 C C . GLN A 1 92 ? -7.385 -6.527 14.092 1.00 89.12 92 GLN A C 1
ATOM 720 O O . GLN A 1 92 ? -7.750 -7.352 13.250 1.00 89.12 92 GLN A O 1
ATOM 725 N N . GLU A 1 93 ? -6.104 -6.163 14.217 1.00 87.44 93 GLU A N 1
ATOM 726 C CA . GLU A 1 93 ? -4.996 -6.658 13.384 1.00 87.44 93 GLU A CA 1
ATOM 727 C C . GLU A 1 93 ? -5.248 -6.530 11.866 1.00 87.44 93 GLU A C 1
ATOM 729 O O . GLU A 1 93 ? -4.697 -7.281 11.060 1.00 87.44 93 GLU A O 1
ATOM 734 N N . GLN A 1 94 ? -6.070 -5.554 11.465 1.00 89.56 94 GLN A N 1
ATOM 735 C CA . GLN A 1 94 ? -6.318 -5.207 10.067 1.00 89.56 94 GLN A CA 1
ATOM 73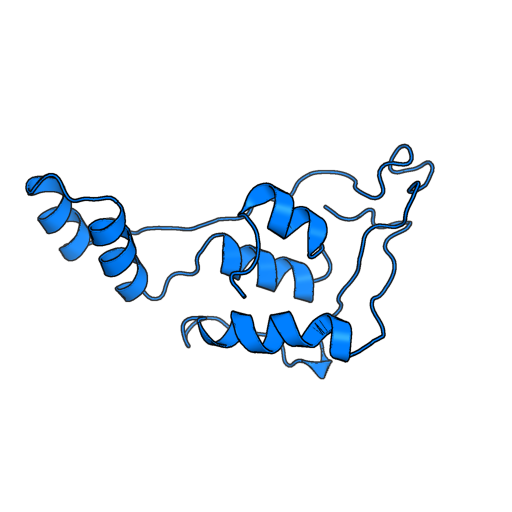6 C C . GLN A 1 94 ? -5.304 -4.172 9.572 1.00 89.56 94 GLN A C 1
ATOM 738 O O . GLN A 1 94 ? -4.787 -3.344 10.332 1.00 89.56 94 GLN A O 1
ATOM 743 N N . ILE A 1 95 ? -5.043 -4.200 8.267 1.00 92.19 95 ILE A N 1
ATOM 744 C CA . ILE A 1 95 ? -4.190 -3.209 7.608 1.00 92.19 95 ILE A CA 1
ATOM 745 C C . ILE A 1 95 ? -4.990 -1.975 7.196 1.00 92.19 95 ILE A C 1
ATOM 747 O O . ILE A 1 95 ? -6.154 -2.061 6.807 1.00 92.19 95 ILE A O 1
ATOM 751 N N . THR A 1 96 ? -4.331 -0.824 7.244 1.00 92.19 96 THR A N 1
ATOM 752 C CA . THR A 1 96 ? -4.851 0.438 6.699 1.00 92.19 96 THR A CA 1
ATOM 753 C C . THR A 1 96 ? -4.717 0.512 5.188 1.00 92.19 96 THR A C 1
ATOM 755 O O . THR A 1 96 ? -3.898 -0.183 4.585 1.00 92.19 96 THR A O 1
ATOM 758 N N . MET A 1 97 ? -5.426 1.471 4.583 1.00 93.31 97 MET A N 1
ATOM 759 C CA . MET A 1 97 ? -5.252 1.807 3.165 1.00 93.31 97 MET A CA 1
ATOM 760 C C . MET A 1 97 ? -3.795 2.159 2.834 1.00 93.31 97 MET A C 1
ATOM 762 O O . MET A 1 97 ? -3.310 1.848 1.747 1.00 93.31 97 MET A O 1
ATOM 766 N N . HIS A 1 98 ? -3.096 2.806 3.774 1.00 92.25 98 HIS A N 1
ATOM 767 C CA . HIS A 1 98 ? -1.686 3.152 3.629 1.00 92.25 98 HIS A CA 1
ATOM 768 C C . HIS A 1 98 ? -0.811 1.897 3.548 1.00 92.25 98 HIS A C 1
ATOM 770 O O . HIS A 1 98 ? -0.045 1.730 2.604 1.00 92.25 98 HIS A O 1
ATOM 776 N N . GLU A 1 99 ? -0.974 0.983 4.503 1.00 92.44 99 GLU A N 1
ATOM 777 C CA . GLU A 1 99 ? -0.232 -0.277 4.579 1.00 92.44 99 GLU A CA 1
ATOM 778 C C . GLU A 1 99 ? -0.500 -1.197 3.381 1.00 92.44 99 GLU A C 1
ATOM 780 O O . GLU A 1 99 ? 0.441 -1.722 2.787 1.00 92.44 99 GLU A O 1
ATOM 785 N N . ASP A 1 100 ? -1.756 -1.335 2.957 1.00 94.38 100 ASP A N 1
ATOM 786 C CA . ASP A 1 100 ? -2.119 -2.057 1.732 1.00 94.38 100 ASP A CA 1
ATOM 787 C C . ASP A 1 100 ? -1.481 -1.419 0.480 1.00 94.38 100 ASP A C 1
ATOM 789 O O . ASP A 1 100 ? -0.959 -2.102 -0.408 1.00 94.38 100 ASP A O 1
ATOM 793 N N . GLY A 1 101 ? -1.432 -0.086 0.437 1.00 94.38 101 GLY A N 1
ATOM 794 C CA . GLY A 1 101 ? -0.685 0.662 -0.567 1.00 94.38 101 GLY A CA 1
ATOM 795 C C . GLY A 1 101 ? 0.806 0.314 -0.592 1.00 94.38 101 GLY A C 1
ATOM 796 O O . GLY A 1 101 ? 1.362 0.076 -1.666 1.00 94.38 101 GLY A O 1
ATOM 797 N N . LEU A 1 102 ? 1.456 0.218 0.571 1.00 92.94 102 LEU A N 1
ATOM 798 C CA . LEU A 1 102 ? 2.873 -0.154 0.671 1.00 92.94 102 LEU A CA 1
ATOM 799 C C . LEU A 1 102 ? 3.129 -1.574 0.167 1.00 92.94 102 LEU A C 1
ATOM 801 O O . LEU A 1 102 ? 4.083 -1.795 -0.582 1.00 92.94 102 LEU A O 1
ATOM 805 N N . LEU A 1 103 ? 2.247 -2.519 0.506 1.00 93.00 103 LEU A N 1
ATOM 806 C CA . LEU A 1 103 ? 2.303 -3.886 -0.018 1.00 93.00 103 LEU A CA 1
ATOM 807 C C . LEU A 1 103 ? 2.202 -3.900 -1.556 1.00 93.00 103 LEU A C 1
ATOM 809 O O . LEU A 1 103 ? 2.915 -4.637 -2.239 1.00 93.00 103 LEU A O 1
ATOM 813 N N . LYS A 1 104 ? 1.381 -3.018 -2.130 1.00 94.62 104 LYS A N 1
ATOM 814 C CA . LYS A 1 104 ? 1.248 -2.846 -3.586 1.00 94.62 104 LYS A CA 1
ATOM 815 C C . LYS A 1 104 ? 2.460 -2.191 -4.246 1.00 94.62 104 LYS A C 1
ATOM 817 O O . LYS A 1 104 ? 2.741 -2.508 -5.410 1.00 94.62 104 LYS A O 1
ATOM 822 N N . ILE A 1 105 ? 3.189 -1.334 -3.529 1.00 94.31 105 ILE A N 1
ATOM 823 C CA . ILE A 1 105 ? 4.467 -0.763 -3.982 1.00 94.31 105 ILE A CA 1
ATOM 824 C C . ILE A 1 105 ? 5.542 -1.851 -4.053 1.00 94.31 105 ILE A C 1
ATOM 826 O O . ILE A 1 105 ? 6.199 -1.982 -5.086 1.00 94.31 105 ILE A O 1
ATOM 830 N N . ILE A 1 106 ? 5.703 -2.668 -3.005 1.00 93.00 106 ILE A N 1
ATOM 831 C CA . ILE A 1 106 ? 6.713 -3.749 -2.999 1.00 93.00 106 ILE A CA 1
ATOM 832 C C . ILE A 1 106 ? 6.388 -4.868 -3.995 1.00 93.00 106 ILE A C 1
ATOM 834 O O . ILE A 1 106 ? 7.302 -5.526 -4.494 1.00 93.00 106 ILE A O 1
ATOM 838 N N . ALA A 1 107 ? 5.106 -5.038 -4.333 1.00 92.38 107 ALA A N 1
ATOM 839 C CA . ALA A 1 107 ? 4.642 -5.901 -5.418 1.00 92.38 107 ALA A CA 1
ATOM 840 C C . ALA A 1 107 ? 4.792 -5.268 -6.819 1.00 92.38 107 ALA A C 1
ATOM 842 O O . ALA A 1 107 ? 4.544 -5.924 -7.831 1.00 92.38 107 ALA A O 1
ATOM 843 N N . GLY A 1 108 ? 5.167 -3.988 -6.908 1.00 93.69 108 GLY A N 1
ATOM 844 C CA . GLY A 1 108 ? 5.439 -3.308 -8.172 1.00 93.69 108 GLY A CA 1
ATOM 845 C C . GLY A 1 108 ? 4.208 -2.968 -9.013 1.00 93.69 108 GLY A C 1
ATOM 846 O O . GLY A 1 108 ? 4.307 -2.874 -10.244 1.00 93.69 108 GLY A O 1
ATOM 847 N N . THR A 1 109 ? 3.049 -2.825 -8.364 1.00 95.25 109 THR A N 1
ATOM 848 C CA . THR A 1 109 ? 1.755 -2.524 -9.009 1.00 95.25 109 THR A CA 1
ATOM 849 C C . THR A 1 109 ? 1.436 -1.027 -9.036 1.00 95.25 109 THR A C 1
ATOM 851 O O . THR A 1 109 ? 0.819 -0.527 -9.985 1.00 95.25 109 THR A O 1
ATOM 854 N N . THR A 1 110 ? 1.894 -0.305 -8.018 1.00 95.81 110 THR A N 1
ATOM 855 C CA . THR A 1 110 ? 1.832 1.151 -7.883 1.00 95.81 110 THR A CA 1
ATOM 856 C C . THR A 1 110 ? 3.193 1.666 -7.421 1.00 95.81 110 THR A C 1
ATOM 858 O O . THR A 1 110 ? 4.102 0.869 -7.184 1.00 95.81 110 THR A O 1
ATOM 861 N N . ASP A 1 111 ? 3.350 2.977 -7.310 1.00 94.75 111 ASP A N 1
ATOM 862 C CA . ASP A 1 111 ? 4.542 3.597 -6.749 1.00 94.75 111 ASP A CA 1
ATOM 863 C C . ASP A 1 111 ? 4.209 4.542 -5.591 1.00 94.75 111 ASP A C 1
ATOM 865 O O . ASP A 1 111 ? 3.057 4.691 -5.173 1.00 94.75 111 ASP A O 1
ATOM 869 N N . ARG A 1 112 ? 5.272 5.125 -5.036 1.00 92.81 112 ARG A N 1
ATOM 870 C CA . ARG A 1 112 ? 5.220 6.039 -3.900 1.00 92.81 112 ARG A CA 1
ATOM 871 C C . ARG A 1 112 ? 4.408 7.296 -4.208 1.00 92.81 112 ARG A C 1
ATOM 873 O O . ARG A 1 112 ? 3.592 7.692 -3.388 1.00 92.81 112 ARG A O 1
ATOM 880 N N . GLU A 1 113 ? 4.639 7.900 -5.370 1.00 92.50 113 GLU A N 1
ATOM 881 C CA . GLU A 1 113 ? 3.982 9.144 -5.777 1.00 92.50 113 GLU A CA 1
ATOM 882 C C . GLU A 1 113 ? 2.465 8.955 -5.865 1.00 92.50 113 GLU A C 1
ATOM 884 O O . GLU A 1 113 ? 1.706 9.739 -5.297 1.00 92.50 113 GLU A O 1
ATOM 889 N N . GLU A 1 114 ? 2.017 7.866 -6.495 1.00 94.38 114 GLU A N 1
ATOM 890 C CA . GLU A 1 114 ? 0.591 7.580 -6.599 1.00 94.38 114 GLU A CA 1
ATOM 891 C C . GLU A 1 114 ? -0.034 7.282 -5.230 1.00 94.38 114 GLU A C 1
ATOM 893 O O . GLU A 1 114 ? -1.151 7.728 -4.968 1.00 94.38 114 GLU A O 1
ATOM 898 N N . LEU A 1 115 ? 0.676 6.580 -4.337 1.00 93.88 115 LEU A N 1
ATOM 899 C CA . LEU A 1 115 ? 0.185 6.315 -2.982 1.00 93.88 115 LEU A CA 1
ATOM 900 C C . LEU A 1 115 ? 0.043 7.603 -2.159 1.00 93.88 115 LEU A C 1
ATOM 902 O O . LEU A 1 115 ? -1.006 7.821 -1.550 1.00 93.88 115 LEU A O 1
ATOM 906 N N . GLU A 1 116 ? 1.055 8.475 -2.179 1.00 93.06 116 GLU A N 1
ATOM 907 C CA . GLU A 1 116 ? 1.006 9.769 -1.485 1.00 93.06 116 GLU A CA 1
ATOM 908 C C . GLU A 1 116 ? -0.145 10.638 -2.005 1.00 93.06 116 GLU A C 1
ATOM 910 O O . GLU A 1 116 ? -0.823 11.311 -1.227 1.00 93.06 116 GLU A O 1
ATOM 915 N N . ARG A 1 117 ? -0.411 10.588 -3.316 1.00 92.38 117 ARG A N 1
ATOM 916 C CA . ARG A 1 117 ? -1.506 11.328 -3.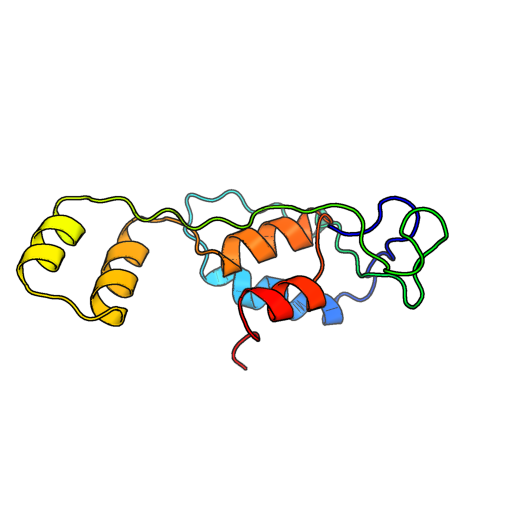951 1.00 92.38 117 ARG A CA 1
ATOM 917 C C . ARG A 1 117 ? -2.889 10.886 -3.462 1.00 92.38 117 ARG A C 1
ATOM 919 O O . ARG A 1 117 ? -3.793 11.720 -3.418 1.00 92.38 117 ARG A O 1
ATOM 926 N N . VAL A 1 118 ? -3.088 9.601 -3.142 1.00 93.19 118 VAL A N 1
ATOM 927 C CA . VAL A 1 118 ? -4.415 9.063 -2.777 1.00 93.19 118 VAL A CA 1
ATOM 928 C C . VAL A 1 118 ? -4.651 8.902 -1.276 1.00 93.19 118 VAL A C 1
ATOM 930 O O . VAL A 1 118 ? -5.783 9.087 -0.837 1.00 93.19 118 VAL A O 1
ATOM 933 N N . VAL A 1 119 ? -3.622 8.575 -0.488 1.00 90.94 119 VAL A N 1
ATOM 934 C CA . VAL A 1 119 ? -3.744 8.341 0.968 1.00 90.94 119 VAL A CA 1
ATOM 935 C C . VAL A 1 119 ? -3.177 9.504 1.792 1.00 90.94 119 VAL A C 1
ATOM 937 O O . VAL A 1 119 ? -3.473 9.624 2.981 1.00 90.94 119 VAL A O 1
ATOM 940 N N . GLY A 1 120 ? -2.419 10.403 1.163 1.00 86.31 120 GLY A N 1
ATOM 941 C CA . GLY A 1 120 ? -1.698 11.483 1.829 1.00 86.31 120 GLY A CA 1
ATOM 942 C C . GLY A 1 120 ? -0.220 11.153 2.044 1.00 86.31 120 GLY A C 1
ATOM 943 O O . GLY A 1 120 ? 0.236 10.032 1.834 1.00 86.31 120 GLY A O 1
ATOM 944 N N . THR A 1 121 ? 0.552 12.166 2.431 1.00 77.31 121 THR A N 1
ATOM 945 C CA . THR A 1 121 ? 2.014 12.076 2.533 1.00 77.31 121 THR A CA 1
ATOM 946 C C . THR A 1 121 ? 2.456 11.274 3.758 1.00 77.31 121 THR A C 1
ATOM 948 O O . THR A 1 121 ? 1.869 11.414 4.835 1.00 77.31 121 THR A O 1
ATOM 951 N N . PHE A 1 122 ? 3.544 10.507 3.622 1.00 69.06 122 PHE A N 1
ATOM 952 C CA . PHE A 1 122 ? 4.244 9.901 4.760 1.00 69.06 122 PHE A CA 1
ATOM 953 C C . PHE A 1 122 ? 4.590 10.988 5.779 1.00 69.06 122 PHE A C 1
ATOM 955 O O . PHE A 1 122 ? 5.207 12.005 5.438 1.00 69.06 122 PHE A O 1
ATOM 962 N N . LYS A 1 123 ? 4.162 10.803 7.028 1.00 59.59 123 LYS A N 1
ATOM 963 C CA . LYS A 1 123 ? 4.510 11.736 8.099 1.00 59.59 123 LYS A CA 1
ATOM 964 C C . LYS A 1 123 ? 6.001 11.562 8.400 1.00 59.59 123 LYS A C 1
ATOM 966 O O . LYS A 1 123 ? 6.426 10.465 8.736 1.00 59.59 123 LYS A O 1
ATOM 971 N N . LYS A 1 124 ? 6.770 12.638 8.207 1.00 43.75 124 LYS A N 1
ATOM 972 C CA . LYS A 1 124 ? 8.184 12.733 8.602 1.00 43.75 124 LYS A CA 1
ATOM 973 C C . LYS A 1 124 ? 8.362 12.599 10.108 1.00 43.75 124 LYS A C 1
ATOM 975 O O . LYS A 1 124 ? 7.472 13.093 10.838 1.00 43.75 124 LYS A O 1
#